Protein AF-A0A1J9QFL8-F1 (afdb_monomer_lite)

Secondary structure (DSSP, 8-state):
--------HHHHHHHHTS----HHHHS-------S--SSPPB---STT-SS-B-TTS-B--SSTT----SHHHHHHHHHHHH-TT-----S----BS-SHHHHHHHHHHHHHHHHHHHHTSSS--------

Radius of gyration: 25.11 Å; chains: 1; bounding box: 84×41×57 Å

pLDDT: mean 75.92, std 15.76, range [38.19, 95.38]

Structure (mmCIF, N/CA/C/O backbone):
data_AF-A0A1J9QFL8-F1
#
_entry.id   AF-A0A1J9QFL8-F1
#
loop_
_atom_site.group_PDB
_atom_site.id
_atom_site.type_symbol
_atom_site.label_atom_id
_atom_site.label_alt_id
_atom_site.label_comp_id
_atom_site.label_asym_id
_atom_site.label_entity_id
_atom_site.label_seq_id
_atom_site.pdbx_PDB_ins_code
_atom_site.Cartn_x
_atom_site.Cartn_y
_atom_site.Cartn_z
_atom_site.occupancy
_atom_site.B_iso_or_equiv
_atom_site.auth_seq_id
_atom_site.auth_comp_id
_atom_site.auth_asym_id
_atom_site.auth_atom_id
_atom_site.pdbx_PDB_model_num
ATOM 1 N N . MET A 1 1 ? 24.247 -31.112 -22.927 1.00 41.72 1 MET A N 1
ATOM 2 C CA . MET A 1 1 ? 24.840 -31.650 -21.687 1.00 41.72 1 MET A CA 1
ATOM 3 C C . MET A 1 1 ? 25.103 -30.470 -20.762 1.00 41.72 1 MET A C 1
ATOM 5 O O . MET A 1 1 ? 26.026 -29.711 -21.034 1.00 41.72 1 MET A O 1
ATOM 9 N N . ALA A 1 2 ? 24.227 -30.224 -19.784 1.00 49.41 2 ALA A N 1
ATOM 10 C CA . ALA A 1 2 ? 24.442 -29.172 -18.791 1.00 49.41 2 ALA A CA 1
ATOM 11 C C . ALA A 1 2 ? 25.581 -29.605 -17.857 1.00 49.41 2 ALA A C 1
ATOM 13 O O . ALA A 1 2 ? 25.700 -30.778 -17.511 1.00 49.41 2 ALA A O 1
ATOM 14 N N . ASN A 1 3 ? 26.482 -28.677 -17.560 1.00 55.41 3 ASN A N 1
ATOM 15 C CA . ASN A 1 3 ? 27.697 -28.935 -16.803 1.00 55.41 3 ASN A CA 1
ATOM 16 C C . ASN A 1 3 ? 27.354 -28.814 -15.312 1.00 55.41 3 ASN A C 1
ATOM 18 O O . ASN A 1 3 ? 27.535 -27.749 -14.722 1.00 55.41 3 ASN A O 1
ATOM 22 N N . ASP A 1 4 ? 26.812 -29.884 -14.730 1.00 64.75 4 ASP A N 1
ATOM 23 C CA . ASP A 1 4 ? 26.446 -29.951 -13.312 1.00 64.75 4 ASP A CA 1
ATOM 24 C C . ASP A 1 4 ? 27.716 -30.101 -12.467 1.00 64.75 4 ASP A C 1
ATOM 26 O O . ASP A 1 4 ? 28.056 -31.170 -11.959 1.00 64.75 4 ASP A O 1
ATOM 30 N N . LYS A 1 5 ? 28.485 -29.013 -12.361 1.00 70.94 5 LYS A N 1
ATOM 31 C CA . LYS A 1 5 ? 29.615 -28.952 -11.437 1.00 70.94 5 LYS A CA 1
ATOM 32 C C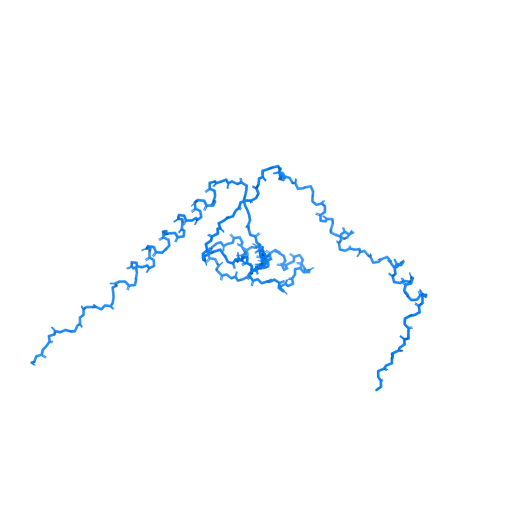 . LYS A 1 5 ? 29.057 -29.008 -10.011 1.00 70.94 5 LYS A C 1
ATOM 34 O O . LYS A 1 5 ? 28.267 -28.131 -9.654 1.00 70.94 5 LYS A O 1
ATOM 39 N N . PRO A 1 6 ? 29.453 -29.995 -9.187 1.00 72.25 6 PRO A N 1
ATOM 40 C CA . PRO A 1 6 ? 28.961 -30.091 -7.823 1.00 72.25 6 PRO A CA 1
ATOM 41 C C . PRO A 1 6 ? 29.400 -28.854 -7.035 1.00 72.25 6 PRO A C 1
ATOM 43 O O . PRO A 1 6 ? 30.574 -28.475 -7.054 1.00 72.25 6 PRO A O 1
ATOM 46 N N . LEU A 1 7 ? 28.451 -28.222 -6.345 1.00 71.38 7 LEU A N 1
ATOM 47 C CA . LEU A 1 7 ? 28.734 -27.152 -5.392 1.00 71.38 7 LEU A CA 1
ATOM 48 C C . LEU A 1 7 ? 29.612 -27.721 -4.274 1.00 71.38 7 LEU A C 1
ATOM 50 O O . LEU A 1 7 ? 29.157 -28.503 -3.442 1.00 71.38 7 LEU A O 1
ATOM 54 N N . THR A 1 8 ? 30.893 -27.362 -4.279 1.00 82.75 8 THR A N 1
ATOM 55 C CA . THR A 1 8 ? 31.836 -27.790 -3.245 1.00 82.75 8 THR A CA 1
ATOM 56 C C . THR A 1 8 ? 31.642 -26.964 -1.977 1.00 82.75 8 THR A C 1
ATOM 58 O O . THR A 1 8 ? 31.232 -25.803 -2.024 1.00 82.75 8 THR A O 1
ATOM 61 N N . GLN A 1 9 ? 31.999 -27.541 -0.828 1.00 77.31 9 GLN A N 1
ATOM 62 C CA . GLN A 1 9 ? 31.964 -26.858 0.470 1.00 77.31 9 GLN A CA 1
ATOM 63 C C . GLN A 1 9 ? 32.721 -25.519 0.450 1.00 77.31 9 GLN A C 1
ATOM 65 O O . GLN A 1 9 ? 32.273 -24.553 1.060 1.00 77.31 9 GLN A O 1
ATOM 70 N N . ALA A 1 10 ? 33.824 -25.436 -0.299 1.00 78.56 10 ALA A N 1
ATOM 71 C CA . ALA A 1 10 ? 34.600 -24.209 -0.464 1.00 78.56 10 ALA A CA 1
ATOM 72 C C . ALA A 1 10 ? 33.823 -23.105 -1.205 1.00 78.56 10 ALA A C 1
ATOM 74 O O . ALA A 1 10 ? 33.892 -21.943 -0.815 1.00 78.56 10 ALA A O 1
ATOM 75 N N . ILE A 1 11 ? 33.045 -23.458 -2.236 1.00 78.94 11 ILE A N 1
ATOM 76 C CA . ILE A 1 11 ? 32.198 -22.501 -2.966 1.00 78.94 11 ILE A CA 1
ATOM 77 C C . ILE A 1 11 ? 31.065 -22.009 -2.061 1.00 78.94 11 ILE A C 1
ATOM 79 O O . ILE A 1 11 ? 30.813 -20.809 -1.997 1.00 78.94 11 ILE A O 1
ATOM 83 N N . VAL A 1 12 ? 30.427 -22.913 -1.311 1.00 75.62 12 VAL A N 1
ATOM 84 C CA . VAL A 1 12 ? 29.367 -22.553 -0.356 1.00 75.62 12 VAL A CA 1
ATOM 85 C C . VAL A 1 12 ? 29.907 -21.620 0.732 1.00 75.62 12 VAL A C 1
ATOM 87 O O . VAL A 1 12 ? 29.308 -20.582 0.994 1.00 75.62 12 VAL A O 1
ATOM 90 N N . GLN A 1 13 ? 31.070 -21.928 1.317 1.00 76.19 13 GLN A N 1
ATOM 91 C CA . GLN A 1 13 ? 31.696 -21.057 2.317 1.00 76.19 13 GLN A CA 1
ATOM 92 C C . GLN A 1 13 ? 32.123 -19.705 1.740 1.00 76.19 13 GLN A C 1
ATOM 94 O O . GLN A 1 13 ? 31.955 -18.689 2.403 1.00 76.19 13 GLN A O 1
ATOM 99 N N . SER A 1 14 ? 32.620 -19.660 0.502 1.00 74.12 14 SER A N 1
ATOM 100 C CA . SER A 1 14 ? 32.964 -18.397 -0.157 1.00 74.12 14 SER A CA 1
ATOM 101 C C . SER A 1 14 ? 31.740 -17.524 -0.440 1.00 74.12 14 SER A C 1
ATOM 103 O O . SER A 1 14 ? 31.867 -16.306 -0.408 1.00 74.12 14 SER A O 1
ATOM 105 N N . LEU A 1 15 ? 30.576 -18.115 -0.730 1.00 70.06 15 LEU A N 1
ATOM 106 C CA . LEU A 1 15 ? 29.329 -17.370 -0.928 1.00 70.06 15 LEU A CA 1
ATOM 107 C C . LEU A 1 15 ? 28.766 -16.842 0.396 1.00 70.06 15 LEU A C 1
ATOM 109 O O . LEU A 1 15 ? 28.294 -15.711 0.435 1.00 70.06 15 LEU A O 1
ATOM 113 N N . LEU A 1 16 ? 28.856 -17.631 1.470 1.00 66.81 16 LEU A N 1
ATOM 114 C CA . LEU A 1 16 ? 28.416 -17.235 2.814 1.00 66.81 16 LEU A CA 1
ATOM 115 C C . LEU A 1 16 ? 29.335 -16.187 3.462 1.00 66.81 16 LEU A C 1
ATOM 117 O O . LEU A 1 16 ? 28.861 -15.363 4.233 1.00 66.81 16 LEU A O 1
ATOM 121 N N . ASN A 1 17 ? 30.631 -16.206 3.134 1.00 64.56 17 ASN A N 1
ATOM 122 C CA . ASN A 1 17 ? 31.626 -15.243 3.620 1.00 64.56 17 ASN A CA 1
ATOM 123 C C . ASN A 1 17 ? 31.858 -14.074 2.648 1.00 64.56 17 ASN A C 1
ATOM 125 O O . ASN A 1 17 ? 32.731 -13.237 2.881 1.00 64.56 17 ASN A O 1
ATOM 129 N N . SER A 1 18 ? 31.134 -14.039 1.528 1.00 61.44 18 SER A N 1
ATOM 130 C CA . SER A 1 18 ? 31.193 -12.922 0.593 1.00 61.44 18 SER A CA 1
ATOM 131 C C . SER A 1 18 ? 30.564 -11.692 1.253 1.00 61.44 18 SER A C 1
ATOM 133 O O . SER A 1 18 ? 29.504 -11.823 1.868 1.00 61.44 18 SER A O 1
ATOM 135 N N . PRO A 1 19 ? 31.155 -10.493 1.110 1.00 59.69 19 PRO A N 1
ATOM 136 C CA . PRO A 1 19 ? 30.594 -9.249 1.619 1.00 59.69 19 PRO A CA 1
ATOM 137 C C . PRO A 1 19 ? 29.454 -8.792 0.702 1.00 59.69 19 PRO A C 1
ATOM 139 O O . PRO A 1 19 ? 29.480 -7.694 0.144 1.00 59.69 19 PRO A O 1
ATOM 142 N N . PHE A 1 20 ? 28.466 -9.654 0.472 1.00 60.03 20 PHE A N 1
ATOM 143 C CA . PHE A 1 20 ? 27.214 -9.196 -0.092 1.00 60.03 20 PHE A CA 1
ATOM 144 C C . PHE A 1 20 ? 26.571 -8.339 0.985 1.00 60.03 20 PHE A C 1
ATOM 146 O O . PHE A 1 20 ? 26.126 -8.858 2.004 1.00 60.03 20 PHE A O 1
ATOM 153 N N . GLN A 1 21 ? 26.576 -7.025 0.769 1.00 58.56 21 GLN A N 1
ATOM 154 C CA . GLN A 1 21 ? 25.710 -6.136 1.524 1.00 58.56 21 GLN A CA 1
ATOM 155 C C . GLN A 1 21 ? 24.297 -6.686 1.354 1.00 58.56 21 GLN A C 1
ATOM 157 O O . GLN A 1 21 ? 23.801 -6.803 0.228 1.00 58.56 21 GLN A O 1
ATOM 162 N N . THR A 1 22 ? 23.686 -7.106 2.454 1.00 61.44 22 THR A N 1
ATOM 163 C CA . THR A 1 22 ? 22.271 -7.448 2.441 1.00 61.44 22 THR A CA 1
ATOM 164 C C . THR A 1 22 ? 21.484 -6.199 2.048 1.00 61.44 22 THR A C 1
ATOM 166 O O . THR A 1 22 ? 21.970 -5.072 2.175 1.00 61.44 22 THR A O 1
ATOM 169 N N . GLU A 1 23 ? 20.275 -6.363 1.512 1.00 60.59 23 GLU A N 1
ATOM 170 C CA . GLU A 1 23 ? 19.448 -5.195 1.189 1.00 60.59 23 GLU A CA 1
ATOM 171 C C . GLU A 1 23 ? 19.227 -4.316 2.431 1.00 60.59 23 GLU A C 1
ATOM 173 O O . GLU A 1 23 ? 19.220 -3.095 2.294 1.00 60.59 23 GLU A O 1
ATOM 178 N N . ASP A 1 24 ? 19.180 -4.932 3.617 1.00 59.22 24 ASP A N 1
ATOM 179 C CA . ASP A 1 24 ? 19.160 -4.280 4.929 1.00 59.22 24 ASP A CA 1
ATOM 180 C C . ASP A 1 24 ? 20.441 -3.473 5.219 1.00 59.22 24 ASP A C 1
ATOM 182 O O . ASP A 1 24 ? 20.351 -2.379 5.770 1.00 59.22 24 ASP A O 1
ATOM 186 N N . ASP A 1 25 ? 21.625 -3.950 4.809 1.00 65.50 25 ASP A N 1
ATOM 187 C CA . ASP A 1 25 ? 22.899 -3.228 4.988 1.00 65.50 25 ASP A CA 1
ATOM 188 C C . ASP A 1 25 ? 23.000 -1.978 4.094 1.00 65.50 25 ASP A C 1
ATOM 190 O O . ASP A 1 25 ? 23.663 -1.002 4.450 1.00 65.50 25 ASP A O 1
ATOM 194 N N . VAL A 1 26 ? 22.370 -2.000 2.911 1.00 67.19 26 VAL A N 1
ATOM 195 C CA . VAL A 1 26 ? 22.343 -0.858 1.971 1.00 67.19 26 VAL A CA 1
ATOM 196 C C . VAL A 1 26 ? 21.178 0.087 2.272 1.00 67.19 26 VAL A C 1
ATOM 198 O O . VAL A 1 26 ? 21.279 1.301 2.091 1.00 67.19 26 VAL A O 1
ATOM 201 N N . HIS A 1 27 ? 20.060 -0.471 2.717 1.00 60.34 27 HIS A N 1
ATOM 202 C CA . HIS A 1 27 ? 18.833 0.229 3.042 1.00 60.34 27 HIS A CA 1
ATOM 203 C C . HIS A 1 27 ? 18.340 -0.303 4.385 1.00 60.34 27 HIS A C 1
ATOM 205 O O . HIS A 1 27 ? 17.555 -1.245 4.410 1.00 60.34 27 HIS A O 1
ATOM 211 N N . SER A 1 28 ? 18.761 0.310 5.497 1.00 64.00 28 SER A N 1
ATOM 212 C CA . SER A 1 28 ? 18.199 -0.019 6.812 1.00 64.00 28 SER A CA 1
ATOM 213 C C . SER A 1 28 ? 16.681 0.164 6.781 1.00 64.00 28 SER A C 1
ATOM 215 O O . SER A 1 28 ? 16.169 1.274 6.923 1.00 64.00 28 SER A O 1
ATOM 217 N N . TRP A 1 29 ? 15.953 -0.939 6.606 1.00 63.22 29 TRP A N 1
ATOM 218 C CA . TRP A 1 29 ? 14.499 -0.993 6.750 1.00 63.22 29 TRP A CA 1
ATOM 219 C C . TRP A 1 29 ? 14.072 -0.908 8.214 1.00 63.22 29 TRP A C 1
ATOM 221 O O . TRP A 1 29 ? 12.882 -0.757 8.489 1.00 63.22 29 TRP A O 1
ATOM 231 N N . ALA A 1 30 ? 15.038 -0.939 9.144 1.00 56.41 30 ALA A N 1
ATOM 232 C CA . ALA A 1 30 ? 14.914 -0.396 10.490 1.00 56.41 30 ALA A CA 1
ATOM 233 C C . ALA A 1 30 ? 14.711 1.127 10.411 1.00 56.41 30 ALA A C 1
ATOM 235 O O . ALA A 1 30 ? 15.546 1.929 10.822 1.00 56.41 30 ALA A O 1
ATOM 236 N N . LEU A 1 31 ? 13.589 1.528 9.824 1.00 57.25 31 LEU A N 1
ATOM 237 C CA . LEU A 1 31 ? 13.007 2.826 10.062 1.00 57.25 31 LEU A CA 1
ATOM 238 C C . LEU A 1 31 ? 12.723 2.893 11.558 1.00 57.25 31 LEU A C 1
ATOM 240 O O . LEU A 1 31 ? 12.107 1.985 12.122 1.00 57.25 31 LEU A O 1
ATOM 244 N N . GLU A 1 32 ? 13.135 3.989 12.187 1.00 58.16 32 GLU A N 1
ATOM 245 C CA . GLU A 1 32 ? 12.404 4.504 13.334 1.00 58.16 32 GLU A CA 1
ATOM 246 C C . GLU A 1 32 ? 10.958 4.663 12.860 1.00 58.16 32 GLU A C 1
ATOM 248 O O . GLU A 1 32 ? 10.607 5.623 12.169 1.00 58.16 32 GLU A O 1
ATOM 253 N N . ILE A 1 33 ? 10.131 3.647 13.113 1.00 60.16 33 ILE A N 1
ATOM 254 C CA . ILE A 1 33 ? 8.705 3.727 12.855 1.00 60.16 33 ILE A CA 1
ATOM 255 C C . ILE A 1 33 ? 8.225 4.824 13.801 1.00 60.16 33 ILE A C 1
ATOM 257 O O . ILE A 1 33 ? 8.018 4.595 14.985 1.00 60.16 33 ILE A O 1
ATOM 261 N N . SER A 1 34 ? 8.100 6.045 13.280 1.00 64.12 34 SER A N 1
ATOM 262 C CA . SER A 1 34 ? 7.622 7.200 14.045 1.00 64.12 34 SER A CA 1
ATOM 263 C C . SER A 1 34 ? 6.154 7.042 14.464 1.00 64.12 34 SER A C 1
ATOM 265 O O . SER A 1 34 ? 5.636 7.880 15.199 1.00 64.12 34 SER A O 1
ATOM 267 N N . ALA A 1 35 ? 5.470 6.011 13.961 1.00 67.81 35 ALA A N 1
ATOM 268 C CA . ALA A 1 35 ? 4.109 5.673 14.331 1.00 67.81 35 ALA A CA 1
ATOM 269 C C . ALA A 1 35 ? 4.109 4.752 15.557 1.00 67.81 35 ALA A C 1
ATOM 271 O O . ALA A 1 35 ? 4.703 3.674 15.538 1.00 67.81 35 ALA A O 1
ATOM 272 N N . ASP A 1 36 ? 3.398 5.161 16.605 1.00 80.38 36 ASP A N 1
ATOM 273 C CA . ASP A 1 36 ? 3.049 4.263 17.700 1.00 80.38 36 ASP A CA 1
ATOM 274 C C . ASP A 1 36 ? 2.166 3.139 17.147 1.00 80.38 36 ASP A C 1
ATOM 276 O O . ASP A 1 36 ? 1.060 3.401 16.692 1.00 80.38 36 ASP A O 1
ATOM 280 N N . LEU A 1 37 ? 2.655 1.897 17.157 1.00 80.50 37 LEU A N 1
ATOM 281 C CA . LEU A 1 37 ? 1.912 0.714 16.707 1.00 80.50 37 LEU A CA 1
ATOM 282 C C . LEU A 1 37 ? 1.121 0.037 17.838 1.00 80.50 37 LEU A C 1
ATOM 284 O O . LEU A 1 37 ? 0.607 -1.063 17.642 1.00 80.50 37 LEU A O 1
ATOM 288 N N . SER A 1 38 ? 1.025 0.662 19.018 1.00 86.19 38 SER A N 1
ATOM 289 C CA . SER A 1 38 ? 0.157 0.187 20.098 1.00 86.19 38 SER A CA 1
ATOM 290 C C . SER A 1 38 ? -1.325 0.085 19.696 1.00 86.19 38 SER A C 1
ATOM 292 O O . SER A 1 38 ? -1.979 -0.874 20.122 1.00 86.19 38 SER A O 1
ATOM 294 N N . PRO A 1 39 ? -1.878 0.976 18.843 1.00 88.25 39 PRO A N 1
ATOM 295 C CA . PRO A 1 39 ? -3.244 0.848 18.357 1.00 88.25 39 PRO A CA 1
ATOM 296 C C . PRO A 1 39 ? -3.349 -0.169 17.211 1.00 88.25 39 PRO A C 1
ATOM 298 O O . PRO A 1 39 ? -2.420 -0.314 16.408 1.00 88.25 39 PRO A O 1
ATOM 301 N N . PRO A 1 40 ? -4.510 -0.833 17.062 1.00 89.94 40 PRO A N 1
ATOM 302 C CA . PRO A 1 40 ? -4.737 -1.754 15.960 1.00 89.94 40 PRO A CA 1
ATOM 303 C C . PRO A 1 40 ? -4.706 -1.036 14.605 1.00 89.94 40 PRO A C 1
ATOM 305 O O . PRO A 1 40 ? -5.199 0.081 14.455 1.00 89.94 40 PRO A O 1
ATOM 308 N N . LEU A 1 41 ? -4.183 -1.727 13.592 1.00 89.56 41 LEU A N 1
ATOM 309 C CA . LEU A 1 41 ? -4.291 -1.308 12.198 1.00 89.56 41 LEU A CA 1
ATOM 310 C C . LEU A 1 41 ? -5.654 -1.724 11.635 1.00 89.56 41 LEU A C 1
ATOM 312 O O . LEU A 1 41 ? -6.015 -2.899 11.617 1.00 89.56 41 LEU A O 1
ATOM 316 N N . LEU A 1 42 ? -6.399 -0.742 11.153 1.00 90.25 42 LEU A N 1
ATOM 317 C CA . LEU A 1 42 ? -7.753 -0.840 10.635 1.00 90.25 42 LEU A CA 1
ATOM 318 C C . LEU A 1 42 ? -7.770 -0.679 9.113 1.00 90.25 42 LEU A C 1
ATOM 320 O O . LEU A 1 42 ? -6.899 -0.053 8.504 1.00 90.25 42 LEU A O 1
ATOM 324 N N . ARG A 1 43 ? -8.791 -1.259 8.481 1.00 87.94 43 ARG A N 1
ATOM 325 C CA . ARG A 1 43 ? -9.054 -1.165 7.042 1.00 87.94 43 ARG A CA 1
ATOM 326 C C . ARG A 1 43 ? -10.509 -1.551 6.759 1.00 87.94 43 ARG A C 1
ATOM 328 O O . ARG A 1 43 ? -11.085 -2.375 7.461 1.00 87.94 43 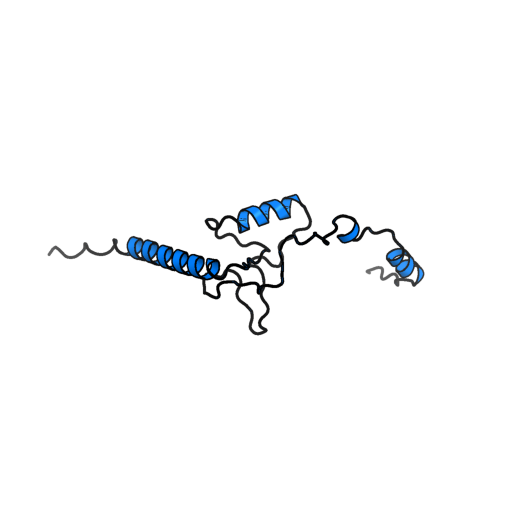ARG A O 1
ATOM 335 N N . THR A 1 44 ? -11.084 -1.000 5.691 1.00 83.94 44 THR A N 1
ATOM 336 C CA . THR A 1 44 ? -12.399 -1.422 5.181 1.00 83.94 44 THR A CA 1
ATOM 337 C C . THR A 1 44 ? -12.358 -2.813 4.549 1.00 83.94 44 THR A C 1
ATOM 339 O O . THR A 1 44 ? -11.435 -3.148 3.803 1.00 83.94 44 THR A O 1
ATOM 342 N N . TRP A 1 45 ? -13.393 -3.608 4.818 1.00 81.19 45 TRP A N 1
ATOM 343 C CA . TRP A 1 45 ? -13.639 -4.885 4.153 1.00 81.19 45 TRP A CA 1
ATOM 344 C C . TRP A 1 45 ? -14.916 -4.786 3.317 1.00 81.19 45 TRP A C 1
ATOM 346 O O . TRP A 1 45 ? -16.023 -4.996 3.799 1.00 81.19 45 TRP A O 1
ATOM 356 N N . ASP A 1 46 ? -14.755 -4.473 2.036 1.00 76.75 46 ASP A N 1
ATOM 357 C CA . ASP A 1 46 ? -15.835 -4.418 1.051 1.00 76.75 46 ASP A CA 1
ATOM 358 C C . ASP A 1 46 ? -15.352 -4.854 -0.351 1.00 76.75 46 ASP A C 1
ATOM 360 O O . ASP A 1 46 ? -14.180 -5.171 -0.574 1.00 76.75 46 ASP A O 1
ATOM 364 N N . SER A 1 47 ? -16.256 -4.883 -1.333 1.00 74.50 47 SER A N 1
ATOM 365 C CA . SER A 1 47 ? -15.931 -5.209 -2.734 1.00 74.50 47 SER A CA 1
ATOM 366 C C . SER A 1 47 ? -15.028 -4.181 -3.429 1.00 74.50 47 SER A C 1
ATOM 368 O O . SER A 1 47 ? -14.466 -4.465 -4.483 1.00 74.50 47 SER A O 1
ATOM 370 N N . TRP A 1 48 ? -14.851 -3.006 -2.828 1.00 72.94 48 TRP A N 1
ATOM 371 C CA . TRP A 1 48 ? -14.001 -1.910 -3.302 1.00 72.94 48 TRP A CA 1
ATOM 372 C C . TRP A 1 48 ? -12.672 -1.854 -2.547 1.00 72.94 48 TRP A C 1
ATOM 374 O O . TRP A 1 48 ? -11.845 -0.963 -2.748 1.00 72.94 48 TRP A O 1
ATOM 384 N N . SER A 1 49 ? -12.447 -2.822 -1.670 1.00 72.06 49 SER A N 1
ATOM 385 C CA . SER A 1 49 ? -11.194 -3.057 -0.993 1.00 72.06 49 SER A CA 1
ATOM 386 C C . SER A 1 49 ? -10.358 -3.844 -1.979 1.00 72.06 49 SER A C 1
ATOM 388 O O . SER A 1 49 ? -10.491 -5.057 -2.076 1.00 72.06 49 SER A O 1
ATOM 390 N N . GLY A 1 50 ? -9.524 -3.150 -2.757 1.00 69.12 50 GLY A N 1
ATOM 391 C CA . GLY A 1 50 ? -8.806 -3.739 -3.896 1.00 69.12 50 GLY A CA 1
ATOM 392 C C . GLY A 1 50 ? -7.993 -5.007 -3.586 1.00 69.12 50 GLY A C 1
ATOM 393 O O . GLY A 1 50 ? -7.644 -5.735 -4.501 1.00 69.12 50 GLY A O 1
ATOM 394 N N . SER A 1 51 ? -7.738 -5.294 -2.311 1.00 80.25 51 SER A N 1
ATOM 395 C CA . SER A 1 51 ? -7.114 -6.524 -1.821 1.00 80.25 51 SER A CA 1
ATOM 396 C C . SER A 1 51 ? -8.058 -7.219 -0.848 1.00 80.25 51 SER A C 1
ATOM 398 O O . SER A 1 51 ? -8.281 -6.696 0.248 1.00 80.25 51 SER A O 1
ATOM 400 N N . GLN A 1 52 ? -8.612 -8.362 -1.245 1.00 82.31 52 GLN A N 1
ATOM 401 C CA . GLN A 1 52 ? -9.420 -9.215 -0.373 1.00 82.31 52 GLN A CA 1
ATOM 402 C C . GLN A 1 52 ? -8.577 -10.386 0.148 1.00 82.31 52 GLN A C 1
ATOM 404 O O . GLN A 1 52 ? -7.652 -10.818 -0.547 1.00 82.31 52 GLN A O 1
ATOM 409 N N . PRO A 1 53 ? -8.856 -10.881 1.366 1.00 84.94 53 PRO A N 1
ATOM 410 C CA . PRO A 1 53 ? -8.216 -12.086 1.863 1.00 84.94 53 PRO A CA 1
ATOM 411 C C . PRO A 1 53 ? -8.647 -13.311 1.043 1.00 84.94 53 PRO A C 1
ATOM 413 O O . PRO A 1 53 ? -9.789 -13.399 0.593 1.00 84.94 53 PRO A O 1
ATOM 416 N N . ASP A 1 54 ? -7.731 -14.258 0.850 1.00 86.69 54 ASP A N 1
ATOM 417 C CA . ASP A 1 54 ? -8.036 -15.552 0.242 1.00 86.69 54 ASP A CA 1
ATOM 418 C C . ASP A 1 54 ? -8.747 -16.501 1.229 1.00 86.69 54 ASP A C 1
ATOM 420 O O . ASP A 1 54 ? -9.005 -16.158 2.384 1.00 86.69 54 ASP A O 1
ATOM 424 N N . ALA A 1 55 ? -9.046 -17.728 0.790 1.00 89.12 55 ALA A N 1
ATOM 425 C CA . ALA A 1 55 ? -9.681 -18.751 1.629 1.00 89.12 55 ALA A CA 1
ATOM 426 C C . ALA A 1 55 ? -8.872 -19.117 2.892 1.00 89.12 55 ALA A C 1
ATOM 428 O O . ALA A 1 55 ? -9.421 -19.698 3.824 1.00 89.12 55 ALA A O 1
ATOM 429 N N . MET A 1 56 ? -7.578 -18.787 2.928 1.00 89.88 56 MET A N 1
ATOM 430 C CA . MET A 1 56 ? -6.691 -18.995 4.073 1.00 89.88 56 MET A CA 1
ATOM 431 C C . MET A 1 56 ? -6.547 -17.730 4.936 1.00 89.88 56 MET A C 1
ATOM 433 O O . MET A 1 56 ? -5.730 -17.711 5.853 1.00 89.88 56 MET A O 1
ATOM 437 N N . GLY A 1 57 ? -7.295 -16.663 4.641 1.00 84.56 57 GLY A N 1
ATOM 438 C CA . GLY A 1 57 ? -7.204 -15.383 5.341 1.00 84.56 57 GLY A CA 1
ATOM 439 C C . GLY A 1 57 ? -5.985 -14.541 4.951 1.00 84.56 57 GLY A C 1
ATOM 440 O O . GLY A 1 57 ? -5.708 -13.535 5.602 1.00 84.56 57 GLY A O 1
ATOM 441 N N . ARG A 1 58 ? -5.237 -14.918 3.905 1.00 85.38 58 ARG A N 1
ATOM 442 C CA . ARG A 1 58 ? -4.038 -14.186 3.474 1.00 85.38 58 ARG A CA 1
ATOM 443 C C . ARG A 1 58 ? -4.426 -13.039 2.565 1.00 85.38 58 ARG A C 1
ATOM 445 O O . ARG A 1 58 ? -5.167 -13.227 1.604 1.00 85.38 58 ARG A O 1
ATOM 452 N N . MET A 1 59 ? -3.874 -11.863 2.831 1.00 85.94 59 MET A N 1
ATOM 453 C CA . MET A 1 59 ? -4.134 -10.672 2.033 1.00 85.94 59 MET A CA 1
ATOM 454 C C . MET A 1 59 ? -2.964 -10.387 1.097 1.00 85.94 59 MET A C 1
ATOM 456 O O . MET A 1 59 ? -1.822 -10.277 1.533 1.00 85.94 59 MET A O 1
ATOM 460 N N . PHE A 1 60 ? -3.267 -10.221 -0.186 1.00 88.00 60 PHE A N 1
ATOM 461 C CA . PHE A 1 60 ? -2.286 -9.857 -1.204 1.00 88.00 60 PHE A CA 1
ATOM 462 C C . PHE A 1 60 ? -2.616 -8.491 -1.789 1.00 88.00 60 PHE A C 1
ATOM 464 O O . PHE A 1 60 ? -3.784 -8.147 -1.969 1.00 88.00 60 PHE A O 1
ATOM 471 N N . SER A 1 61 ? -1.592 -7.709 -2.120 1.00 90.19 61 SER A N 1
ATOM 472 C CA . SER A 1 61 ? -1.778 -6.491 -2.907 1.00 90.19 61 SER A CA 1
ATOM 473 C C . SER A 1 61 ? -2.363 -6.825 -4.286 1.00 90.19 61 SER A C 1
ATOM 475 O O . SER A 1 61 ? -2.408 -7.984 -4.699 1.00 90.19 61 SER A O 1
ATOM 477 N N . ARG A 1 62 ? -2.834 -5.812 -5.018 1.00 89.75 62 ARG A N 1
ATOM 478 C CA . ARG A 1 62 ? -3.398 -6.022 -6.365 1.00 89.75 62 ARG A CA 1
ATOM 479 C C . ARG A 1 62 ? -2.351 -6.409 -7.404 1.00 89.75 62 ARG A C 1
ATOM 481 O O . ARG A 1 62 ? -2.706 -7.005 -8.415 1.00 89.75 62 ARG A O 1
ATOM 488 N N . SER A 1 63 ? -1.087 -6.070 -7.161 1.00 92.44 63 SER A N 1
ATOM 489 C CA . SER A 1 63 ? 0.041 -6.501 -7.986 1.00 92.44 63 SER A CA 1
ATOM 490 C C . SER A 1 63 ? 1.139 -7.112 -7.107 1.00 92.44 63 SER A C 1
ATOM 492 O O . SER A 1 63 ? 2.173 -6.489 -6.874 1.00 92.44 63 SER A O 1
ATOM 494 N N . PRO A 1 64 ? 0.938 -8.337 -6.583 1.00 90.50 64 PRO A N 1
ATOM 495 C CA . PRO A 1 64 ? 1.852 -8.936 -5.609 1.00 90.50 64 PRO A CA 1
ATOM 496 C C . PRO A 1 64 ? 3.184 -9.387 -6.225 1.00 90.50 64 PRO A C 1
ATOM 498 O O . PRO A 1 64 ? 4.096 -9.766 -5.500 1.00 90.50 64 PRO A O 1
ATOM 501 N N . ARG A 1 65 ? 3.295 -9.378 -7.560 1.00 93.12 65 ARG A N 1
ATOM 502 C CA . ARG A 1 65 ? 4.513 -9.738 -8.304 1.00 93.12 65 ARG A CA 1
ATOM 503 C C . ARG A 1 65 ? 5.247 -8.522 -8.876 1.00 93.12 65 ARG A C 1
ATOM 505 O O . ARG A 1 65 ? 6.241 -8.703 -9.574 1.00 93.12 65 ARG A O 1
ATOM 512 N N . GLU A 1 66 ? 4.758 -7.309 -8.614 1.00 94.06 66 GLU A N 1
ATOM 513 C CA . GLU A 1 66 ? 5.402 -6.086 -9.089 1.00 94.06 66 GLU A CA 1
ATOM 514 C C . GLU A 1 66 ? 6.742 -5.872 -8.382 1.00 94.06 66 GLU A C 1
ATOM 516 O O . GLU A 1 66 ? 6.839 -6.001 -7.159 1.00 94.06 66 GLU A O 1
ATOM 521 N N . ARG A 1 67 ? 7.784 -5.532 -9.146 1.00 92.75 67 ARG A N 1
ATOM 522 C CA . ARG A 1 67 ? 9.126 -5.332 -8.587 1.00 92.75 67 ARG A CA 1
ATOM 523 C C . ARG A 1 67 ? 9.243 -3.947 -7.953 1.00 92.75 67 ARG A C 1
ATOM 525 O O . ARG A 1 67 ? 8.925 -2.933 -8.566 1.00 92.75 67 ARG A O 1
ATOM 532 N N . LEU A 1 68 ? 9.768 -3.916 -6.729 1.00 92.06 68 LEU A N 1
ATOM 533 C CA . LEU A 1 68 ? 10.051 -2.703 -5.949 1.00 92.06 68 LEU A CA 1
ATOM 534 C C . LEU A 1 68 ? 11.556 -2.504 -5.696 1.00 92.06 68 LEU A C 1
ATOM 536 O O . LEU A 1 68 ? 11.956 -1.797 -4.771 1.00 92.06 68 LEU A O 1
ATOM 540 N N . ASP A 1 69 ? 12.389 -3.117 -6.532 1.00 90.56 69 ASP A N 1
ATOM 541 C CA . ASP A 1 69 ? 13.850 -3.178 -6.405 1.00 90.56 69 ASP A CA 1
ATOM 542 C C . ASP A 1 69 ? 14.548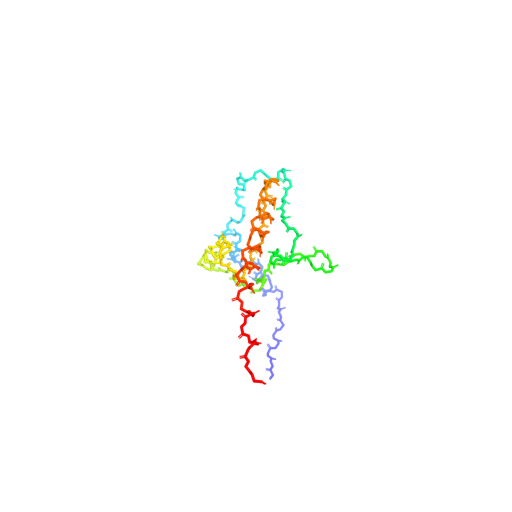 -1.819 -6.560 1.00 90.56 69 ASP A C 1
ATOM 544 O O . ASP A 1 69 ? 15.622 -1.596 -6.008 1.00 90.56 69 ASP A O 1
ATOM 548 N N . THR A 1 70 ? 13.927 -0.865 -7.255 1.00 88.81 70 THR A N 1
ATOM 549 C CA . THR A 1 70 ? 14.470 0.489 -7.396 1.00 88.81 70 THR A CA 1
ATOM 550 C C . THR A 1 70 ? 13.703 1.510 -6.561 1.00 88.81 70 THR A C 1
ATOM 552 O O . THR A 1 70 ? 12.472 1.511 -6.499 1.00 88.81 70 THR A O 1
ATOM 555 N N . ALA A 1 71 ? 14.425 2.481 -5.991 1.00 89.38 71 ALA A N 1
ATOM 556 C CA . ALA A 1 71 ? 13.813 3.624 -5.309 1.00 89.38 71 ALA A CA 1
ATOM 557 C C . ALA A 1 71 ? 12.837 4.393 -6.220 1.00 89.38 71 ALA A C 1
ATOM 559 O O . ALA A 1 71 ? 11.822 4.912 -5.756 1.00 89.38 71 ALA A O 1
ATOM 560 N N . LYS A 1 72 ? 13.122 4.436 -7.531 1.00 93.25 72 LYS A N 1
ATOM 561 C CA . LYS A 1 72 ? 12.230 5.016 -8.541 1.00 93.25 72 LYS A CA 1
ATOM 562 C C . LYS A 1 72 ? 10.912 4.243 -8.632 1.00 93.25 72 LYS A C 1
ATOM 564 O O . LYS A 1 72 ? 9.861 4.872 -8.545 1.00 93.25 72 LYS A O 1
ATOM 569 N N . ALA A 1 73 ? 10.957 2.914 -8.760 1.00 92.25 73 ALA A N 1
ATOM 570 C CA . ALA A 1 73 ? 9.756 2.077 -8.797 1.00 92.25 73 ALA A CA 1
ATOM 571 C C . ALA A 1 73 ? 8.919 2.246 -7.522 1.00 92.25 73 ALA A C 1
ATOM 573 O O . ALA A 1 73 ? 7.721 2.510 -7.613 1.00 92.25 73 ALA A O 1
ATOM 574 N N . ARG A 1 74 ? 9.557 2.217 -6.342 1.00 93.69 74 ARG A N 1
ATOM 575 C CA . ARG A 1 74 ? 8.881 2.444 -5.052 1.00 93.69 74 ARG A CA 1
ATOM 576 C C . ARG A 1 74 ? 8.128 3.772 -5.015 1.00 93.69 74 ARG A C 1
ATOM 578 O O . ARG A 1 74 ? 6.947 3.785 -4.687 1.00 93.69 74 ARG A O 1
ATOM 585 N N . LYS A 1 75 ? 8.776 4.875 -5.405 1.00 94.94 75 LYS A N 1
ATOM 586 C CA . LYS A 1 75 ? 8.149 6.209 -5.432 1.00 94.94 75 LYS A CA 1
ATOM 587 C C . LYS A 1 75 ? 6.978 6.284 -6.411 1.00 94.94 75 LYS A C 1
ATOM 589 O O . LYS A 1 75 ? 5.943 6.840 -6.063 1.00 94.94 75 LYS A O 1
ATOM 594 N N . ILE A 1 76 ? 7.132 5.725 -7.612 1.00 95.06 76 ILE A N 1
ATOM 595 C CA . ILE A 1 76 ? 6.089 5.748 -8.647 1.00 95.06 76 ILE A CA 1
ATOM 596 C C . ILE A 1 76 ? 4.861 4.969 -8.184 1.00 95.06 76 ILE A C 1
ATOM 598 O O . ILE A 1 76 ? 3.761 5.517 -8.160 1.00 95.06 76 ILE A O 1
ATOM 602 N N . PHE A 1 77 ? 5.040 3.712 -7.777 1.00 95.38 77 PHE A N 1
ATOM 603 C CA . PHE A 1 77 ? 3.913 2.889 -7.357 1.00 95.38 77 PHE A CA 1
ATOM 604 C C . PHE A 1 77 ? 3.255 3.419 -6.088 1.00 95.38 77 PHE A C 1
ATOM 606 O O . PHE A 1 77 ? 2.036 3.327 -5.973 1.00 95.38 77 PHE A O 1
ATOM 613 N N . LEU A 1 78 ? 4.022 4.001 -5.159 1.00 94.00 78 LEU A N 1
ATOM 614 C CA . LEU A 1 78 ? 3.454 4.602 -3.956 1.00 94.00 78 LEU A CA 1
ATOM 615 C C . LEU A 1 78 ? 2.625 5.846 -4.294 1.00 94.00 78 LEU A C 1
ATOM 617 O O . LEU A 1 78 ? 1.530 5.998 -3.764 1.00 94.00 78 LEU A O 1
ATOM 621 N N . ALA A 1 79 ? 3.101 6.696 -5.209 1.00 95.38 79 ALA A N 1
ATOM 622 C CA . ALA A 1 79 ? 2.350 7.861 -5.670 1.00 95.38 79 ALA A CA 1
ATOM 623 C C . ALA A 1 79 ? 1.036 7.457 -6.359 1.00 95.38 79 ALA A C 1
ATOM 625 O O . ALA A 1 79 ? -0.012 8.019 -6.057 1.00 95.38 79 ALA A O 1
ATOM 626 N N . ILE A 1 80 ? 1.079 6.438 -7.227 1.00 93.50 80 ILE A N 1
ATOM 627 C CA . ILE A 1 80 ? -0.122 5.879 -7.868 1.00 93.50 80 ILE A CA 1
ATOM 628 C C . ILE A 1 80 ? -1.077 5.297 -6.819 1.00 93.50 80 ILE A C 1
ATOM 630 O O . ILE A 1 80 ? -2.282 5.494 -6.908 1.00 93.50 80 ILE A O 1
ATOM 634 N N . HIS A 1 81 ? -0.545 4.582 -5.825 1.00 91.44 81 HIS A N 1
ATOM 635 C CA . HIS A 1 81 ? -1.340 3.952 -4.770 1.00 91.44 81 HIS A CA 1
ATOM 636 C C . HIS A 1 81 ? -2.037 4.969 -3.861 1.00 91.44 81 HIS A C 1
ATOM 638 O O . HIS A 1 81 ? -3.176 4.748 -3.457 1.00 91.44 81 HIS A O 1
ATOM 644 N N . ALA A 1 82 ? -1.354 6.071 -3.542 1.00 89.88 82 ALA A N 1
ATOM 645 C CA . ALA A 1 82 ? -1.877 7.137 -2.694 1.00 89.88 82 ALA A CA 1
ATOM 646 C C . ALA A 1 82 ? -2.954 7.983 -3.397 1.00 89.88 82 ALA A C 1
ATOM 648 O O . ALA A 1 82 ? -3.821 8.553 -2.732 1.00 89.88 82 ALA A O 1
ATOM 649 N N . ASP A 1 83 ? -2.937 8.061 -4.731 1.00 88.81 83 ASP A N 1
ATOM 650 C CA . ASP A 1 83 ? -3.986 8.748 -5.481 1.00 88.81 83 ASP A CA 1
ATOM 651 C C . ASP A 1 83 ? -5.239 7.870 -5.627 1.00 88.81 83 ASP A C 1
ATOM 653 O O . ASP A 1 83 ? -5.408 7.095 -6.568 1.00 88.81 83 ASP A O 1
ATOM 657 N N . HIS A 1 84 ? -6.192 8.057 -4.713 1.00 78.44 84 HIS A N 1
ATOM 658 C CA . HIS A 1 84 ? -7.475 7.349 -4.708 1.00 78.44 84 HIS A CA 1
ATOM 659 C C . HIS A 1 84 ? -8.389 7.643 -5.917 1.00 78.44 84 HIS A C 1
ATOM 661 O O . HIS A 1 84 ? -9.471 7.050 -6.023 1.00 78.44 84 HIS A O 1
ATOM 667 N N . LYS A 1 85 ? -8.019 8.567 -6.815 1.00 82.44 85 LYS A N 1
ATOM 668 C CA . LYS A 1 85 ? -8.708 8.769 -8.099 1.00 82.44 85 LYS A CA 1
ATOM 669 C C . LYS A 1 85 ? -8.257 7.753 -9.146 1.00 82.44 85 LYS A C 1
ATOM 671 O O . LYS A 1 85 ? -9.013 7.476 -10.074 1.00 82.44 85 LYS A O 1
ATOM 676 N N . ILE A 1 86 ? -7.065 7.182 -8.987 1.00 83.19 86 ILE A N 1
ATOM 677 C CA . ILE A 1 86 ? -6.473 6.235 -9.924 1.00 83.1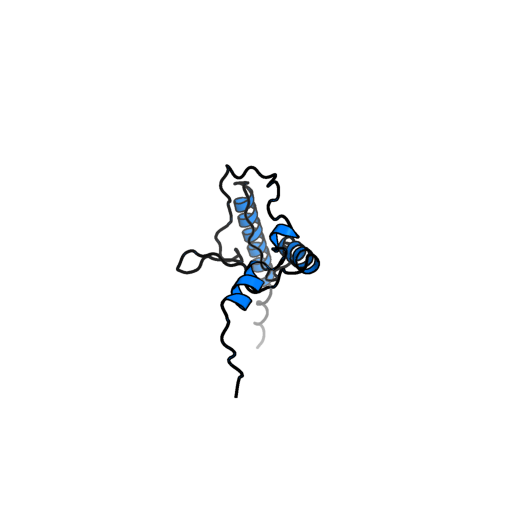9 86 ILE A CA 1
ATOM 678 C C . ILE A 1 86 ? -6.747 4.809 -9.442 1.00 83.19 86 ILE A C 1
ATOM 680 O O . ILE A 1 86 ? -6.230 4.345 -8.429 1.00 83.19 86 ILE A O 1
ATOM 684 N N . TRP A 1 87 ? -7.543 4.062 -10.206 1.00 84.00 87 TRP A N 1
ATOM 685 C CA . TRP A 1 87 ? -7.820 2.653 -9.917 1.00 84.00 87 TRP A CA 1
ATOM 686 C C . TRP A 1 87 ? -6.827 1.712 -10.616 1.00 84.00 87 TRP A C 1
ATOM 688 O O . TRP A 1 87 ? -7.213 0.803 -11.346 1.00 84.00 87 TRP A O 1
ATOM 698 N N . HIS A 1 88 ? -5.528 1.936 -10.407 1.00 89.62 88 HIS A N 1
ATOM 699 C CA . HIS A 1 88 ? -4.466 1.102 -10.976 1.00 89.62 88 HIS A CA 1
ATOM 700 C C . HIS A 1 88 ? -3.956 0.076 -9.945 1.00 89.62 88 HIS A C 1
ATOM 702 O O . HIS A 1 88 ? -3.761 0.443 -8.784 1.00 89.62 88 HIS A O 1
ATOM 708 N N . PRO A 1 89 ? -3.748 -1.203 -10.314 1.00 90.88 89 PRO A N 1
ATOM 709 C CA . PRO A 1 89 ? -3.117 -2.195 -9.444 1.00 90.88 89 PRO A CA 1
ATOM 710 C C . PRO A 1 89 ? -1.721 -1.770 -8.979 1.00 90.88 89 PRO A C 1
ATOM 712 O O . PRO A 1 89 ? -0.900 -1.320 -9.767 1.00 90.88 89 PRO A O 1
ATOM 715 N N . THR A 1 90 ? -1.433 -1.952 -7.696 1.00 93.75 90 THR A N 1
ATOM 716 C CA . THR A 1 90 ? -0.152 -1.590 -7.074 1.00 93.75 90 THR A CA 1
ATOM 717 C C . THR A 1 90 ? 0.275 -2.687 -6.093 1.00 93.75 90 THR A C 1
ATOM 719 O O . THR A 1 90 ? -0.579 -3.449 -5.616 1.00 93.75 90 THR A O 1
ATOM 722 N N . PRO A 1 91 ? 1.576 -2.784 -5.764 1.00 94.00 91 PRO A N 1
ATOM 723 C CA . PRO A 1 91 ? 2.091 -3.755 -4.800 1.00 94.00 91 PRO A CA 1
ATOM 724 C C . PRO A 1 91 ? 1.807 -3.409 -3.328 1.00 94.00 91 PRO A C 1
ATOM 726 O O . PRO A 1 91 ? 2.300 -4.106 -2.447 1.00 94.00 91 PRO A O 1
ATOM 729 N N . PHE A 1 92 ? 1.005 -2.380 -3.035 1.00 91.56 92 PHE A N 1
ATOM 730 C CA . PHE A 1 92 ? 0.772 -1.885 -1.676 1.00 91.56 92 PHE A CA 1
ATOM 731 C C . PHE A 1 92 ? -0.610 -2.258 -1.121 1.00 91.56 92 PHE A C 1
ATOM 733 O O . PHE A 1 92 ? -1.574 -2.486 -1.856 1.00 91.56 92 PHE A O 1
ATOM 740 N N . ILE A 1 93 ? -0.705 -2.287 0.209 1.00 89.31 93 ILE A N 1
ATOM 741 C CA . ILE A 1 93 ? -1.929 -2.508 0.984 1.00 89.31 93 ILE A CA 1
ATOM 742 C C . ILE A 1 93 ? -2.020 -1.361 1.996 1.00 89.31 93 ILE A C 1
ATOM 744 O O . ILE A 1 93 ? -1.086 -1.153 2.762 1.00 89.31 93 ILE A O 1
ATOM 748 N N . SER A 1 94 ? -3.122 -0.607 1.988 1.00 87.06 94 SER A N 1
ATOM 749 C CA . SER A 1 94 ? -3.327 0.496 2.939 1.00 87.06 94 SER A CA 1
ATOM 750 C C . SER A 1 94 ? -3.954 0.012 4.241 1.00 87.06 94 SER A C 1
ATOM 752 O O . SER A 1 94 ? -4.866 -0.819 4.208 1.00 87.06 94 SER A O 1
ATOM 754 N N . PHE A 1 95 ? -3.511 0.611 5.343 1.00 88.56 95 PHE A N 1
ATOM 755 C CA . PHE A 1 95 ? -4.080 0.505 6.683 1.00 88.56 95 PHE A CA 1
ATOM 756 C 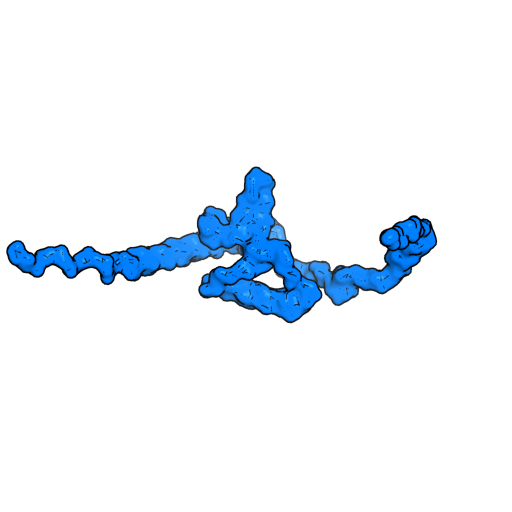C . PHE A 1 95 ? -4.150 1.897 7.311 1.00 88.56 95 PHE A C 1
ATOM 758 O O . PHE A 1 95 ? -3.487 2.821 6.842 1.00 88.56 95 PHE A O 1
ATOM 765 N N . THR A 1 96 ? -4.934 2.028 8.373 1.00 88.31 96 THR A N 1
ATOM 766 C CA . THR A 1 96 ? -5.058 3.250 9.167 1.00 88.31 96 THR A CA 1
ATOM 767 C C . THR A 1 96 ? -5.192 2.918 10.644 1.00 88.31 96 THR A C 1
ATOM 769 O O . THR A 1 96 ? -5.678 1.851 10.990 1.00 88.31 96 THR A O 1
ATOM 772 N N . GLN A 1 97 ? -4.760 3.812 11.522 1.00 91.62 97 GLN A N 1
ATOM 773 C CA . GLN A 1 97 ? -5.005 3.702 12.965 1.00 91.62 97 GLN A CA 1
ATOM 774 C C . GLN A 1 97 ? -6.221 4.518 13.403 1.00 91.62 97 GLN A C 1
ATOM 776 O O . GLN A 1 97 ? -6.700 4.359 14.523 1.00 91.62 97 GLN A O 1
ATOM 781 N N . SER A 1 98 ? -6.732 5.382 12.520 1.00 89.88 98 SER A N 1
ATOM 782 C CA . SER A 1 98 ? -7.934 6.155 12.786 1.00 89.88 98 SER A CA 1
ATOM 783 C C . SER A 1 98 ? -9.162 5.259 12.613 1.00 89.88 98 SER A C 1
ATOM 785 O O . SER A 1 98 ? -9.343 4.685 11.536 1.00 89.88 98 SER A O 1
ATOM 787 N N . PRO A 1 99 ? -10.027 5.122 13.630 1.00 87.31 99 PRO A N 1
ATOM 788 C CA . PRO A 1 99 ? -11.289 4.402 13.486 1.00 87.31 99 PRO A CA 1
ATOM 789 C C . PRO A 1 99 ? -12.292 5.127 12.579 1.00 87.31 99 PRO A C 1
ATOM 791 O O . PRO A 1 99 ? -13.163 4.473 12.006 1.00 87.31 99 PRO A O 1
ATOM 794 N N . ASP A 1 100 ? -12.143 6.440 12.396 1.00 90.88 100 ASP A N 1
ATOM 795 C CA . ASP A 1 100 ? -13.052 7.252 11.584 1.00 90.88 100 ASP A CA 1
ATOM 796 C C . ASP A 1 100 ? -12.749 7.112 10.082 1.00 90.88 100 ASP A C 1
ATOM 798 O O . ASP A 1 100 ? -13.654 7.074 9.247 1.00 90.88 100 ASP A O 1
ATOM 802 N N . GLU A 1 101 ? -11.479 6.930 9.708 1.00 88.94 101 GLU A N 1
ATOM 803 C CA . GLU A 1 101 ? -11.067 6.828 8.302 1.00 88.94 101 GLU A CA 1
ATOM 804 C C . GLU A 1 101 ? -11.719 5.660 7.530 1.00 88.94 101 GLU A C 1
ATOM 806 O O . GLU A 1 101 ? -12.096 5.843 6.365 1.00 88.94 101 GLU A O 1
ATOM 811 N N . PRO A 1 102 ? -11.873 4.441 8.088 1.00 87.00 102 PRO A N 1
ATOM 812 C CA . PRO A 1 102 ? -12.625 3.377 7.436 1.00 87.00 102 PRO A CA 1
ATOM 813 C C . PRO A 1 102 ? -14.084 3.761 7.168 1.00 87.00 102 PRO A C 1
ATOM 815 O O . PRO A 1 102 ? -14.595 3.457 6.086 1.00 87.00 102 PRO A O 1
ATOM 818 N N . GLN A 1 103 ? -14.728 4.452 8.111 1.00 86.62 103 GLN A N 1
ATOM 819 C CA . GLN A 1 103 ? -16.114 4.896 7.990 1.00 86.62 103 GLN A CA 1
ATOM 820 C C . GLN A 1 103 ? -16.255 5.943 6.876 1.00 86.62 103 GLN A C 1
ATOM 822 O O . GLN A 1 103 ? -17.036 5.750 5.943 1.00 86.62 103 GLN A O 1
ATOM 827 N N . GLU A 1 104 ? -15.419 6.982 6.883 1.00 87.12 104 GLU A N 1
ATOM 828 C CA . GLU A 1 104 ? -15.408 8.014 5.837 1.00 87.12 104 GLU A CA 1
ATOM 829 C C . GLU A 1 104 ? -15.122 7.430 4.444 1.00 87.12 104 GLU A C 1
ATOM 831 O O . GLU A 1 104 ? -15.714 7.826 3.433 1.00 87.12 104 GLU A O 1
ATOM 836 N N . ASN A 1 105 ? -14.212 6.452 4.364 1.00 83.12 105 ASN A N 1
ATOM 837 C CA . ASN A 1 105 ? -13.926 5.730 3.126 1.00 83.12 105 ASN A CA 1
ATOM 838 C C . ASN A 1 105 ? -15.155 4.967 2.616 1.00 83.12 105 ASN A C 1
ATOM 840 O O . ASN A 1 105 ? -15.436 5.000 1.412 1.00 83.12 105 ASN A O 1
ATOM 844 N N . ALA A 1 106 ? -15.879 4.283 3.506 1.00 84.38 106 ALA A N 1
ATOM 845 C CA . ALA A 1 106 ? -17.096 3.561 3.157 1.00 84.38 106 ALA A CA 1
ATOM 846 C C . ALA A 1 106 ? -18.180 4.524 2.644 1.00 84.38 106 ALA A C 1
ATOM 848 O O . ALA A 1 106 ? -18.746 4.294 1.572 1.00 84.38 106 ALA A O 1
ATOM 849 N N . GLU A 1 107 ? -18.402 5.642 3.337 1.00 85.94 107 GLU A N 1
ATOM 850 C CA . GLU A 1 107 ? -19.371 6.680 2.958 1.00 85.94 107 GLU A CA 1
ATOM 851 C C . GLU A 1 107 ? -19.046 7.316 1.602 1.00 85.94 107 GLU A C 1
ATOM 853 O O . GLU A 1 107 ? -19.906 7.383 0.718 1.00 85.94 107 GLU A O 1
ATOM 858 N N . ARG A 1 108 ? -17.781 7.687 1.365 1.00 82.56 108 ARG A N 1
ATOM 859 C CA . ARG A 1 108 ? -17.321 8.192 0.059 1.00 82.56 108 ARG A CA 1
ATOM 860 C C . ARG A 1 108 ? -17.593 7.213 -1.080 1.00 82.56 108 ARG A C 1
ATOM 862 O O . ARG A 1 108 ? -17.946 7.631 -2.186 1.00 82.56 108 ARG A O 1
ATOM 869 N N . ARG A 1 109 ? -17.424 5.911 -0.836 1.00 80.75 109 ARG A N 1
ATOM 870 C CA . ARG A 1 109 ? -17.738 4.865 -1.820 1.00 80.75 109 ARG A CA 1
ATOM 871 C C . ARG A 1 109 ? -19.242 4.762 -2.063 1.00 80.75 109 ARG A C 1
ATOM 873 O O . ARG A 1 109 ? -19.638 4.591 -3.212 1.00 80.75 109 ARG A O 1
ATOM 880 N N . VAL A 1 110 ? -20.081 4.904 -1.033 1.00 81.44 110 VAL A N 1
ATOM 881 C CA . VAL A 1 110 ? -21.546 4.967 -1.201 1.00 81.44 110 VAL A CA 1
ATOM 882 C C . VAL A 1 110 ? -21.939 6.149 -2.082 1.00 81.44 110 VAL A C 1
ATOM 884 O O . VAL A 1 110 ? -22.701 5.973 -3.031 1.00 81.44 110 VAL A O 1
ATOM 887 N N . GLN A 1 111 ? -21.371 7.327 -1.824 1.00 79.06 111 GLN A N 1
ATOM 888 C CA . GLN A 1 111 ? -21.683 8.527 -2.592 1.00 79.06 111 GLN A CA 1
ATOM 889 C C . GLN A 1 111 ? -21.307 8.382 -4.071 1.00 79.06 111 GLN A C 1
ATOM 891 O O . GLN A 1 111 ? -22.107 8.745 -4.933 1.00 79.06 111 GLN A O 1
ATOM 896 N N . LYS A 1 112 ? -20.140 7.795 -4.384 1.00 73.38 112 LYS A N 1
ATOM 897 C CA . LYS A 1 112 ? -19.761 7.482 -5.774 1.00 73.38 112 LYS A CA 1
ATOM 898 C C . LYS A 1 112 ? -20.803 6.605 -6.474 1.00 73.38 112 LYS A C 1
ATOM 900 O O . LYS A 1 112 ? -21.196 6.934 -7.588 1.00 73.38 112 LYS A O 1
ATOM 905 N N . ARG A 1 113 ? -21.321 5.566 -5.803 1.00 71.25 113 ARG A N 1
ATOM 906 C CA . ARG A 1 113 ? -22.380 4.708 -6.369 1.00 71.25 113 ARG A CA 1
ATOM 907 C C . ARG A 1 113 ? -23.658 5.486 -6.663 1.00 71.25 113 ARG A C 1
ATOM 909 O O . ARG A 1 113 ? -24.241 5.315 -7.721 1.00 71.25 113 ARG A O 1
ATOM 916 N N . CYS A 1 114 ? -24.094 6.353 -5.751 1.00 68.06 114 CYS A N 1
ATOM 917 C CA . CYS A 1 114 ? -25.299 7.158 -5.967 1.00 68.06 114 CYS A CA 1
ATOM 918 C C . CYS A 1 114 ? -25.161 8.124 -7.150 1.00 68.06 114 CYS A C 1
ATOM 920 O O . CYS A 1 114 ? -26.156 8.420 -7.806 1.00 68.06 114 CYS A O 1
ATOM 922 N N . VAL A 1 115 ? -23.953 8.623 -7.417 1.00 67.81 115 VAL A N 1
ATOM 923 C CA . VAL A 1 115 ? -23.682 9.484 -8.575 1.00 67.81 115 VAL A CA 1
ATOM 924 C C . VAL A 1 115 ? -23.664 8.661 -9.866 1.00 67.81 115 VAL A C 1
ATOM 926 O O . VAL A 1 115 ? -24.365 9.014 -10.809 1.00 67.81 115 VAL A O 1
ATOM 929 N N . GLU A 1 116 ? -22.955 7.530 -9.894 1.00 58.81 116 GLU A N 1
ATOM 930 C CA . GLU A 1 116 ? -22.895 6.641 -11.066 1.00 58.81 116 GLU A CA 1
ATOM 931 C C . GLU A 1 116 ? -24.275 6.072 -11.440 1.00 58.81 116 GLU A C 1
ATOM 933 O O . GLU A 1 116 ? -24.647 6.094 -12.611 1.00 58.81 116 GLU A O 1
ATOM 938 N N . SER A 1 117 ? -25.081 5.657 -10.456 1.00 58.53 117 SER A N 1
ATOM 939 C CA . SER A 1 117 ? -26.446 5.159 -10.685 1.00 58.53 117 SER A CA 1
ATOM 940 C C . SER A 1 117 ? -27.445 6.243 -11.102 1.00 58.53 117 SER A C 1
ATOM 942 O O . SER A 1 117 ? -28.475 5.925 -11.688 1.00 58.53 117 SER A O 1
ATOM 944 N N . LYS A 1 118 ? -27.183 7.520 -10.791 1.00 52.34 118 LYS A N 1
ATOM 945 C CA . LYS A 1 118 ? -27.997 8.640 -11.292 1.00 52.34 118 LYS A CA 1
ATOM 946 C C . LYS A 1 118 ? -27.626 9.011 -12.729 1.00 52.34 118 LYS A C 1
ATOM 948 O O . LYS A 1 118 ? -28.504 9.417 -13.478 1.00 52.34 118 LYS A O 1
ATOM 953 N N . CYS A 1 119 ? -26.367 8.829 -13.131 1.00 43.38 119 CYS A N 1
ATOM 954 C CA . CYS A 1 119 ? -25.917 9.068 -14.505 1.00 43.38 119 CYS A CA 1
ATOM 955 C C . CYS A 1 119 ? -26.323 7.963 -15.497 1.00 43.38 119 CYS A C 1
ATOM 957 O O . CYS A 1 119 ? -26.325 8.214 -16.696 1.00 43.38 119 CYS A O 1
ATOM 959 N N . SER A 1 120 ? -26.683 6.763 -15.035 1.00 48.19 120 SER A N 1
ATOM 960 C CA . SER A 1 120 ? -27.152 5.665 -15.896 1.00 48.19 120 SER A CA 1
ATOM 961 C C . SER A 1 120 ? -28.674 5.634 -16.119 1.00 48.19 120 SER A C 1
ATOM 963 O O . SER A 1 120 ? -29.175 4.713 -16.761 1.00 48.19 120 SER A O 1
ATOM 965 N N . GLY A 1 121 ? -29.416 6.616 -15.591 1.00 47.03 121 GLY A N 1
ATOM 966 C CA . GLY A 1 121 ? -30.884 6.643 -15.587 1.00 47.03 121 GLY A CA 1
ATOM 967 C C . GLY A 1 121 ? -31.568 7.484 -16.674 1.00 47.03 121 GLY A C 1
ATOM 968 O O . GLY A 1 121 ? -32.794 7.543 -16.676 1.00 47.03 121 GLY A O 1
ATOM 969 N N . GLU A 1 122 ? -30.835 8.124 -17.588 1.00 42.50 122 GLU A N 1
ATOM 970 C CA . GLU A 1 122 ? -31.411 8.999 -18.627 1.00 42.50 122 GLU A CA 1
ATOM 971 C C . GLU A 1 122 ? -31.106 8.514 -20.052 1.00 42.50 122 GLU A C 1
ATOM 973 O O . GLU A 1 122 ? -30.651 9.276 -20.890 1.00 42.50 122 GLU A O 1
ATOM 978 N N . GLU A 1 123 ? -31.364 7.246 -20.371 1.00 44.88 123 GLU A N 1
ATOM 979 C CA . GLU A 1 123 ? -31.437 6.815 -21.776 1.00 44.88 123 GLU A CA 1
ATOM 980 C C . GLU A 1 123 ? -32.338 5.583 -21.910 1.00 44.88 123 GLU A C 1
ATOM 982 O O . GLU A 1 123 ? -31.868 4.456 -22.030 1.00 44.88 123 GLU A O 1
ATOM 987 N N . GLN A 1 124 ? -33.658 5.796 -21.817 1.00 46.09 124 GLN A N 1
ATOM 988 C CA . GLN A 1 124 ? -34.703 4.966 -22.441 1.00 46.09 124 GLN A CA 1
ATOM 989 C C . GLN A 1 124 ? -36.097 5.522 -22.107 1.00 46.09 124 GLN A C 1
ATOM 991 O O . GLN A 1 124 ? -36.798 5.019 -21.235 1.00 46.09 124 GLN A O 1
ATOM 996 N N . SER A 1 125 ? -36.527 6.572 -22.809 1.00 48.72 125 SER A N 1
ATOM 997 C CA . SER A 1 125 ? -37.962 6.838 -22.993 1.00 48.72 125 SER A CA 1
ATOM 998 C C . SER A 1 125 ? -38.186 7.774 -24.176 1.00 48.72 125 SER A C 1
ATOM 1000 O O . SER A 1 125 ? -38.401 8.973 -24.020 1.00 48.72 125 SER A O 1
ATOM 1002 N N . SER A 1 126 ? -38.107 7.227 -25.386 1.00 51.38 126 SER A N 1
ATOM 1003 C CA . SER A 1 126 ? -38.673 7.866 -26.577 1.00 51.38 126 SER A CA 1
ATOM 1004 C C . SER A 1 126 ? -38.724 6.879 -27.740 1.00 51.38 126 SER A C 1
ATOM 1006 O O . SER A 1 126 ? -37.976 6.994 -28.701 1.00 51.38 126 SER A O 1
ATOM 1008 N N . HIS A 1 127 ? -39.628 5.900 -27.668 1.00 47.47 127 HIS A N 1
ATOM 1009 C CA . HIS A 1 127 ? -40.200 5.274 -28.866 1.00 47.47 127 HIS A CA 1
ATOM 1010 C C . HIS A 1 127 ? -41.569 4.671 -28.542 1.00 47.47 127 HIS A C 1
ATOM 1012 O O . HIS A 1 127 ? -41.684 3.511 -28.167 1.00 47.47 127 HIS A O 1
ATOM 1018 N N . SER A 1 128 ? -42.616 5.485 -28.669 1.00 46.44 128 SER A N 1
ATOM 1019 C CA . SER A 1 128 ? -43.952 4.995 -29.016 1.00 46.44 128 SER A CA 1
ATOM 1020 C C . SER A 1 128 ? -44.843 6.166 -29.411 1.00 46.44 128 SER A C 1
ATOM 1022 O O . SER A 1 128 ? -45.669 6.608 -28.620 1.00 46.44 128 SER A O 1
ATOM 1024 N N . GLN A 1 129 ? -44.688 6.648 -30.641 1.00 45.75 129 GLN A N 1
ATOM 1025 C CA . GLN A 1 129 ? -45.796 7.205 -31.416 1.00 45.75 129 GLN A CA 1
ATOM 1026 C C . GLN A 1 129 ? -45.485 6.990 -32.897 1.00 45.75 129 GLN A C 1
ATOM 1028 O O . GLN A 1 129 ? -44.518 7.568 -33.377 1.00 45.75 129 GLN A O 1
ATOM 1033 N N . HIS A 1 130 ? -46.308 6.206 -33.595 1.00 40.38 130 HIS A N 1
ATOM 1034 C CA . HIS A 1 130 ? -46.951 6.530 -34.882 1.00 40.38 130 HIS A CA 1
ATOM 1035 C C . HIS A 1 130 ? -47.438 5.246 -35.570 1.00 40.38 130 HIS A C 1
ATOM 1037 O O . HIS A 1 130 ? -46.650 4.324 -35.769 1.00 40.38 130 HIS A O 1
ATOM 1043 N N . GLY A 1 131 ? -48.707 5.265 -35.995 1.00 38.19 131 GLY A N 1
ATOM 1044 C CA . GLY A 1 131 ? -49.246 4.419 -37.066 1.00 38.19 131 GLY A CA 1
ATOM 1045 C C . GLY A 1 131 ? -50.228 3.361 -36.619 1.00 38.19 131 GLY A C 1
ATOM 1046 O O . GLY A 1 131 ? -49.802 2.191 -36.573 1.00 38.19 131 GLY A O 1
#

Sequence (1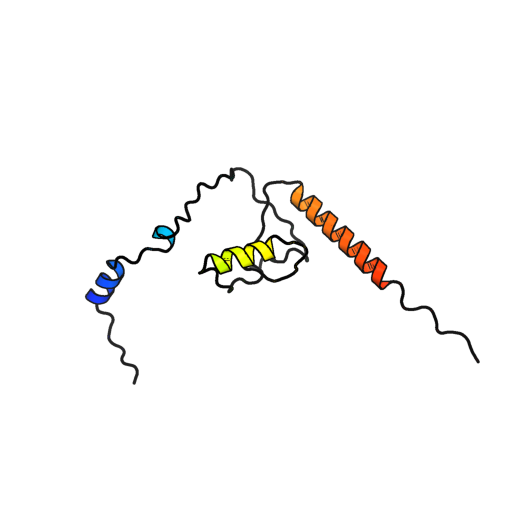31 aa):
MANDKPLTQAIVQSLLNSPFQTEDDVHSWALEISADLSPPLLRTWDSWSGSQPDAMGRMFSRSPRERLDTAKARKIFLAIHADHKIWHPTPFISFTQSPDEPQENAERRVQKRCVESKCSGEEQSSHSQHG

Foldseek 3Di:
DDDCDDCDPVNVVCVVPPPPCDPCNVPVPPDPPVDDPPADWDADDDPPQCWDADPVRDTFFQCCPDDPPDPVLVVVLVVQVPPPVHPDTGRDHDTDRDPVVNVVVVVVVVVVVVVVVVVVPPPDDDDDDDD

Organism: NCBI:txid1658174